Protein AF-A0A2J1DSK0-F1 (afdb_monomer_lite)

pLDDT: mean 89.68, std 10.04, range [48.19, 96.75]

Secondary structure (DSSP, 8-state):
-PPPPHHHHHHHHHHT-SPPPP-SS---------TTSSHHHHHHHHTTTS------HHHHHHHH-SS----HHHHHHHHHHHHHHHHHHHT---

Foldseek 3Di:
DPDQPPVLLVLLVVVQPDAFDADQQDDDDDDDDDPPPCSVVVVVVVCVPDRHTDDDLVVSLCSNPVDDPPDPVSVVNSVVSVVVNVVVRRVSHD

Structure (mmCIF, N/CA/C/O backbone):
data_AF-A0A2J1DSK0-F1
#
_entry.id   AF-A0A2J1DSK0-F1
#
loop_
_atom_site.group_PDB
_atom_site.id
_atom_site.type_symbol
_atom_site.label_atom_id
_atom_site.label_alt_id
_atom_site.label_comp_id
_atom_site.label_asym_id
_atom_site.label_entity_id
_atom_site.label_seq_id
_atom_site.pdbx_PDB_ins_code
_atom_site.Cartn_x
_atom_site.Cartn_y
_atom_site.Cartn_z
_atom_site.occupancy
_atom_site.B_iso_or_equiv
_atom_site.auth_seq_id
_atom_site.auth_comp_id
_atom_site.auth_asym_id
_atom_site.auth_atom_id
_atom_site.pdbx_PDB_model_num
ATOM 1 N N . MET A 1 1 ? 0.549 16.667 -18.808 1.00 48.19 1 MET A N 1
ATOM 2 C CA . MET A 1 1 ? 0.144 15.858 -17.634 1.00 48.19 1 MET A CA 1
ATOM 3 C C . MET A 1 1 ? 0.106 14.404 -18.086 1.00 48.19 1 MET A C 1
ATOM 5 O O . MET A 1 1 ? -0.655 14.146 -19.009 1.00 48.19 1 MET A O 1
ATOM 9 N N . PRO A 1 2 ? 0.920 13.470 -17.560 1.00 51.56 2 PRO A N 1
ATOM 10 C CA . PRO A 1 2 ? 0.766 12.071 -17.952 1.00 51.56 2 PRO A CA 1
ATOM 11 C C . PRO A 1 2 ? -0.569 11.568 -17.396 1.00 51.56 2 PRO A C 1
ATOM 13 O O . PRO A 1 2 ? -0.853 11.752 -16.215 1.00 51.56 2 PRO A O 1
ATOM 16 N N . PHE A 1 3 ? -1.419 11.024 -18.252 1.00 62.22 3 PHE A N 1
ATOM 17 C CA . PHE A 1 3 ? -2.709 10.449 -17.887 1.00 62.22 3 PHE A CA 1
ATOM 18 C C . PHE A 1 3 ? -2.488 9.262 -16.933 1.00 62.22 3 PHE A C 1
ATOM 20 O O . PHE A 1 3 ? -1.653 8.408 -17.222 1.00 62.22 3 PHE A O 1
ATOM 27 N N . ILE A 1 4 ? -3.175 9.232 -15.785 1.00 64.75 4 ILE A N 1
ATOM 28 C CA . ILE A 1 4 ? -3.294 7.997 -14.995 1.00 64.75 4 ILE A CA 1
ATOM 29 C C . ILE A 1 4 ? -4.552 7.304 -15.513 1.00 64.75 4 ILE A C 1
ATOM 31 O O . ILE A 1 4 ? -5.600 7.952 -15.525 1.00 64.75 4 ILE A O 1
ATOM 35 N N . PRO A 1 5 ? -4.486 6.035 -15.933 1.00 75.25 5 PRO A N 1
ATOM 36 C CA . PRO A 1 5 ? -5.694 5.265 -16.195 1.00 75.25 5 PRO A CA 1
ATOM 37 C C . PRO A 1 5 ? -6.566 5.231 -14.931 1.00 75.25 5 PRO A C 1
ATOM 39 O O . PRO A 1 5 ? -6.071 4.865 -13.868 1.00 75.25 5 PRO A O 1
ATOM 42 N N . GLU A 1 6 ? -7.852 5.591 -15.011 1.00 77.38 6 GLU A N 1
ATOM 43 C CA . GLU A 1 6 ? -8.784 5.439 -13.872 1.00 77.38 6 GLU A CA 1
ATOM 44 C C . GLU A 1 6 ? -8.784 4.001 -13.325 1.00 77.38 6 GLU A C 1
ATOM 46 O O . GLU A 1 6 ? -8.924 3.785 -12.118 1.00 77.38 6 GLU A O 1
ATOM 51 N N . ASP A 1 7 ? -8.521 3.037 -14.209 1.00 87.56 7 ASP A N 1
ATOM 52 C CA . ASP A 1 7 ? -8.342 1.625 -13.893 1.00 87.56 7 ASP A CA 1
ATOM 53 C C . ASP A 1 7 ? -7.209 1.367 -12.891 1.00 87.56 7 ASP A C 1
ATOM 55 O O . ASP A 1 7 ? -7.354 0.489 -12.048 1.00 87.56 7 ASP A O 1
ATOM 59 N N . ASP A 1 8 ? -6.117 2.142 -12.899 1.00 92.75 8 A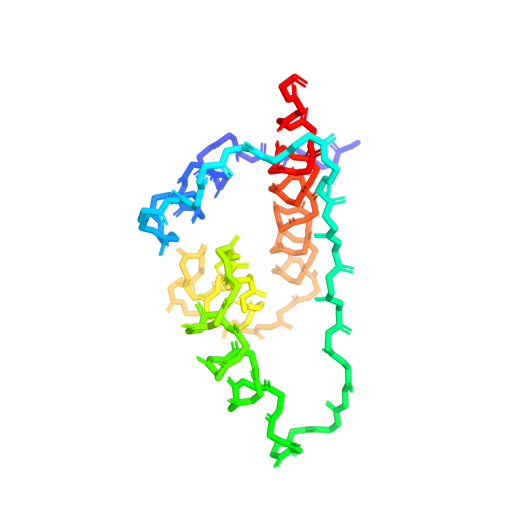SP A N 1
ATOM 60 C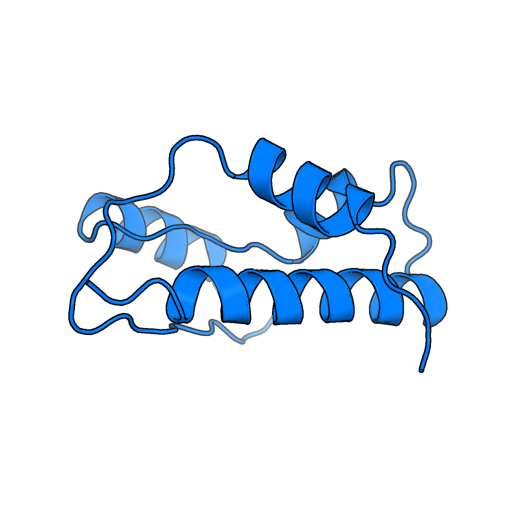 CA . ASP A 1 8 ? -5.008 1.944 -11.954 1.00 92.75 8 ASP A CA 1
ATOM 61 C C . ASP A 1 8 ? -5.460 2.221 -10.519 1.00 92.75 8 ASP A C 1
ATOM 63 O O . ASP A 1 8 ? -5.194 1.435 -9.612 1.00 92.75 8 ASP A O 1
ATOM 67 N N . ILE A 1 9 ? -6.179 3.327 -10.302 1.00 92.06 9 ILE A N 1
ATOM 68 C CA . ILE A 1 9 ? -6.680 3.686 -8.969 1.00 92.06 9 ILE A CA 1
ATOM 69 C C . ILE A 1 9 ? -7.682 2.635 -8.494 1.00 92.06 9 ILE A C 1
ATOM 71 O O . ILE A 1 9 ? -7.649 2.242 -7.328 1.00 92.06 9 ILE A O 1
ATOM 75 N N . ARG A 1 10 ? -8.552 2.168 -9.394 1.00 91.75 10 ARG A N 1
ATOM 76 C CA . ARG A 1 10 ? -9.531 1.124 -9.093 1.00 91.75 10 ARG A CA 1
ATOM 77 C C . ARG A 1 10 ? -8.857 -0.197 -8.723 1.00 91.75 10 ARG A C 1
ATOM 79 O O . ARG A 1 10 ? -9.180 -0.751 -7.682 1.00 91.75 10 ARG A O 1
ATOM 86 N N . LEU A 1 11 ? -7.881 -0.650 -9.510 1.00 94.00 11 LEU A N 1
ATOM 87 C CA . LEU A 1 11 ? -7.107 -1.861 -9.224 1.00 94.00 11 LEU A CA 1
ATOM 88 C C . LEU A 1 11 ? -6.400 -1.776 -7.870 1.00 94.00 11 LEU A C 1
ATOM 90 O O . LEU A 1 11 ? -6.395 -2.747 -7.115 1.00 94.00 11 LEU A O 1
ATOM 94 N N . LEU A 1 12 ? -5.819 -0.616 -7.544 1.00 95.06 12 LEU A N 1
ATOM 95 C CA . LEU A 1 12 ? -5.208 -0.420 -6.234 1.00 95.06 12 LEU A CA 1
ATOM 96 C C . LEU A 1 12 ? -6.246 -0.472 -5.112 1.00 95.06 12 LEU A C 1
ATOM 98 O O . LEU A 1 12 ? -6.018 -1.200 -4.151 1.00 95.06 12 LEU A O 1
ATOM 102 N N . LEU A 1 13 ? -7.368 0.245 -5.236 1.00 93.31 13 LEU A N 1
ATOM 103 C CA . LEU A 1 13 ? -8.452 0.225 -4.244 1.00 93.31 13 LEU A CA 1
ATOM 104 C C . LEU A 1 13 ? -8.967 -1.195 -3.998 1.00 93.31 13 LEU A C 1
ATOM 106 O O . LEU A 1 13 ? -9.025 -1.622 -2.849 1.00 93.31 13 LEU A O 1
ATOM 110 N N . ASP A 1 14 ? -9.252 -1.937 -5.067 1.00 93.50 14 ASP A N 1
ATOM 111 C CA . ASP A 1 14 ? -9.747 -3.313 -4.992 1.00 93.50 14 ASP A CA 1
ATOM 112 C C . ASP A 1 14 ? -8.727 -4.246 -4.303 1.00 93.50 14 ASP A C 1
ATOM 114 O O . ASP A 1 14 ? -9.106 -5.216 -3.646 1.00 93.50 14 ASP A O 1
ATOM 118 N N . SER A 1 15 ? -7.426 -3.937 -4.391 1.00 94.19 15 SER A N 1
ATOM 119 C CA . SER A 1 15 ? -6.368 -4.708 -3.720 1.00 94.19 15 SER A CA 1
ATOM 120 C C . SER A 1 15 ? -6.204 -4.415 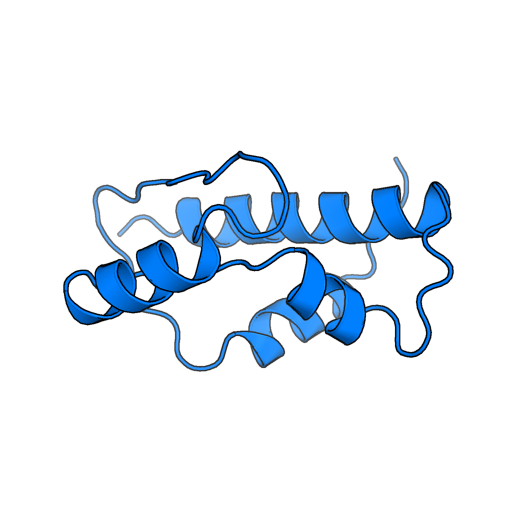-2.223 1.00 94.19 15 SER A C 1
ATOM 122 O O . SER A 1 15 ? -5.570 -5.209 -1.527 1.00 94.19 15 SER A O 1
ATOM 124 N N . LEU A 1 16 ? -6.755 -3.305 -1.714 1.00 92.12 16 LEU A N 1
ATOM 125 C CA . LEU A 1 16 ? -6.650 -2.931 -0.296 1.00 92.12 16 LEU A CA 1
ATOM 126 C C . LEU A 1 16 ? -7.621 -3.704 0.607 1.00 92.12 16 LEU A C 1
ATOM 128 O O . LEU A 1 16 ? -7.415 -3.736 1.820 1.00 92.12 16 LEU A O 1
ATOM 132 N N . GLY A 1 17 ? -8.646 -4.340 0.031 1.00 87.50 17 GLY A N 1
ATOM 133 C CA . GLY A 1 17 ? -9.706 -5.004 0.785 1.00 87.50 17 GLY A CA 1
ATOM 134 C C . GLY A 1 17 ? -10.616 -4.005 1.504 1.00 87.50 17 GLY A C 1
ATOM 135 O O . GLY A 1 17 ? -10.902 -2.925 0.985 1.00 87.50 17 GLY A O 1
ATOM 136 N N . ASP A 1 18 ? -11.083 -4.374 2.697 1.00 89.25 18 ASP A N 1
ATOM 137 C CA . ASP A 1 18 ? -11.985 -3.532 3.480 1.00 89.25 18 ASP A CA 1
ATOM 138 C C . ASP A 1 18 ? -11.259 -2.293 4.012 1.00 89.25 18 ASP A C 1
ATOM 140 O O . ASP A 1 18 ? -10.256 -2.377 4.727 1.00 89.25 18 ASP A O 1
ATOM 144 N N . LEU A 1 19 ? -11.798 -1.122 3.679 1.00 91.56 19 LEU A N 1
ATOM 145 C CA . LEU A 1 19 ? -11.295 0.143 4.190 1.00 91.56 19 LEU A CA 1
ATOM 146 C C . LEU A 1 19 ? -11.838 0.406 5.600 1.00 91.56 19 LEU A C 1
ATOM 148 O O . LEU A 1 19 ? -12.996 0.083 5.888 1.00 91.56 19 LEU A O 1
ATOM 152 N N . PRO A 1 20 ? -11.031 1.023 6.484 1.00 90.56 20 PRO A N 1
ATOM 153 C CA . PRO A 1 20 ? -11.541 1.513 7.754 1.00 90.56 20 PRO A CA 1
ATOM 154 C C . PRO A 1 20 ? -12.627 2.578 7.514 1.00 90.56 20 PRO A C 1
ATOM 156 O O . PRO A 1 20 ? -12.652 3.210 6.452 1.00 90.56 20 PRO A O 1
ATOM 159 N N . PRO A 1 21 ? -13.522 2.802 8.490 1.00 86.56 21 PRO A N 1
ATOM 160 C CA . PRO A 1 21 ? -14.497 3.880 8.399 1.00 86.56 21 PRO A CA 1
ATOM 161 C C . PRO A 1 21 ? -13.797 5.235 8.234 1.00 86.56 21 PRO A C 1
ATOM 163 O O . PRO A 1 21 ? -12.692 5.446 8.734 1.00 86.56 21 PRO A O 1
ATOM 166 N N . ALA A 1 22 ? -14.458 6.157 7.536 1.00 86.25 22 ALA A N 1
ATOM 167 C CA . ALA A 1 22 ? -13.965 7.518 7.383 1.00 86.25 22 ALA A CA 1
ATOM 168 C C . ALA A 1 22 ? -13.876 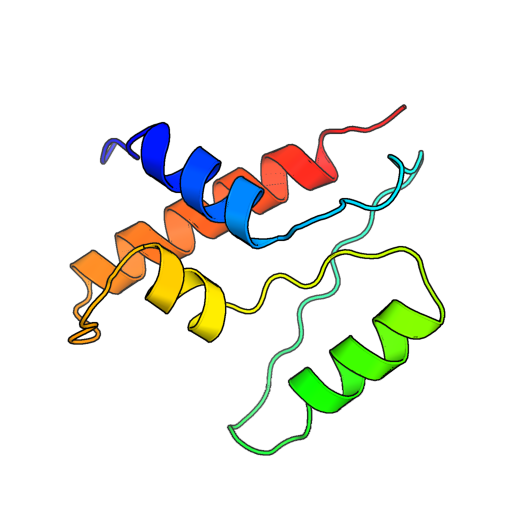8.215 8.751 1.00 86.25 22 ALA A C 1
ATOM 170 O O . ALA A 1 22 ? -14.820 8.186 9.543 1.00 86.25 22 ALA A O 1
ATOM 171 N N . GLU A 1 23 ? -12.738 8.855 9.012 1.00 85.06 23 GLU A N 1
ATOM 172 C CA . GLU A 1 23 ? -12.449 9.545 10.267 1.00 85.06 23 GLU A CA 1
ATOM 173 C C . GLU A 1 23 ? -12.538 11.059 10.074 1.00 85.06 23 GLU A C 1
ATOM 175 O O . GLU A 1 23 ? -12.099 11.600 9.060 1.00 85.06 23 GLU A O 1
ATOM 180 N N . LYS A 1 24 ? -13.054 11.774 11.080 1.00 85.19 24 LYS A N 1
ATOM 181 C CA . LYS A 1 24 ? -13.197 13.242 11.030 1.00 85.19 24 LYS A CA 1
ATOM 182 C C . LYS A 1 24 ? -11.852 13.965 10.868 1.00 85.19 24 LYS A C 1
ATOM 184 O O . LYS A 1 24 ? -11.779 15.034 10.266 1.00 85.19 24 LYS A O 1
ATOM 189 N N . CYS A 1 25 ? -10.794 13.388 11.432 1.00 87.00 25 CYS A N 1
ATOM 190 C CA . CYS A 1 25 ? -9.433 13.912 11.379 1.00 87.00 25 CYS A CA 1
ATOM 191 C C . CYS A 1 25 ? -8.494 12.813 10.862 1.00 87.00 25 CYS A C 1
ATOM 193 O O . CYS A 1 25 ? -7.831 12.157 11.671 1.00 87.00 25 CYS A O 1
ATOM 195 N N . PRO A 1 26 ? -8.447 12.572 9.540 1.00 91.50 26 PRO A N 1
ATOM 196 C CA . PRO A 1 26 ? -7.580 11.549 8.980 1.00 91.50 26 PRO A CA 1
ATOM 197 C C . PRO A 1 26 ? -6.108 11.943 9.154 1.00 91.50 26 PRO A C 1
ATOM 199 O O . PRO A 1 26 ? -5.755 13.124 9.196 1.00 91.50 26 PRO A O 1
ATOM 202 N N . PHE A 1 27 ? -5.231 10.946 9.239 1.00 93.19 27 PHE A N 1
ATOM 203 C CA . PHE A 1 27 ? -3.790 11.156 9.343 1.00 93.19 27 PHE A CA 1
ATOM 204 C C . PHE A 1 27 ? -3.031 10.290 8.343 1.00 93.19 27 PHE A C 1
ATOM 206 O O . PHE A 1 27 ? -3.485 9.224 7.932 1.00 93.19 27 PHE A O 1
ATOM 213 N N . LEU A 1 28 ? -1.833 10.747 7.987 1.00 94.81 28 LEU A N 1
ATOM 214 C CA . LEU A 1 28 ? -0.897 10.014 7.149 1.00 94.81 28 LEU A CA 1
ATOM 215 C C . LEU A 1 28 ? 0.362 9.700 7.954 1.00 94.81 28 LEU A C 1
ATOM 217 O O . LEU A 1 28 ? 1.057 10.606 8.411 1.00 94.81 28 LEU A O 1
ATOM 221 N N . LEU A 1 29 ? 0.677 8.413 8.081 1.00 95.44 29 LEU A N 1
ATOM 222 C CA . LEU A 1 29 ? 1.923 7.944 8.673 1.00 95.44 29 LEU A CA 1
ATOM 223 C C . LEU A 1 29 ? 2.825 7.358 7.583 1.00 95.44 29 LEU A C 1
ATOM 225 O O . LEU A 1 29 ? 2.549 6.284 7.054 1.00 95.44 29 LEU A O 1
ATOM 229 N N . ILE A 1 30 ? 3.920 8.052 7.267 1.00 95.31 30 ILE A N 1
ATOM 230 C CA . ILE A 1 30 ? 4.914 7.588 6.290 1.00 95.31 30 ILE A CA 1
ATOM 231 C C . ILE A 1 30 ? 6.072 6.917 7.031 1.00 95.31 30 ILE A C 1
ATOM 233 O O . ILE A 1 30 ? 6.720 7.531 7.878 1.00 95.31 30 ILE A O 1
ATOM 237 N N . LEU A 1 31 ? 6.363 5.661 6.687 1.00 94.94 31 LEU A N 1
ATOM 238 C CA . LEU A 1 31 ? 7.485 4.907 7.248 1.00 94.94 31 LEU A CA 1
ATOM 239 C C . LEU A 1 31 ? 8.657 4.884 6.262 1.00 94.94 31 LEU A C 1
ATOM 241 O O . LEU A 1 31 ? 8.548 4.317 5.176 1.00 94.94 31 LEU A O 1
ATOM 245 N N . VAL A 1 32 ? 9.802 5.439 6.662 1.00 92.75 32 VAL A N 1
ATOM 246 C CA . VAL A 1 32 ? 11.027 5.500 5.844 1.00 92.75 32 VAL A CA 1
ATOM 247 C C . VAL A 1 32 ? 12.182 4.834 6.586 1.00 92.75 32 VAL A C 1
ATOM 249 O O . VAL A 1 32 ? 12.291 4.919 7.805 1.00 92.75 32 VAL A O 1
ATOM 252 N N . GLY A 1 33 ? 13.047 4.132 5.857 1.00 91.62 33 GLY A N 1
ATOM 253 C CA . GLY A 1 33 ? 14.224 3.474 6.420 1.00 91.62 33 GLY A CA 1
ATOM 254 C C . GLY A 1 33 ? 14.736 2.346 5.533 1.00 91.62 33 GLY A C 1
ATOM 255 O O . GLY A 1 33 ? 14.020 1.876 4.646 1.00 91.62 33 GLY A O 1
ATOM 256 N N . LEU A 1 34 ? 15.957 1.883 5.800 1.00 93.19 34 LEU A N 1
ATOM 257 C CA . LEU A 1 34 ? 16.624 0.837 5.016 1.00 93.19 34 LEU A CA 1
ATOM 258 C C . LEU A 1 34 ? 15.801 -0.466 4.927 1.00 93.19 34 LEU A C 1
ATOM 260 O O . LEU A 1 34 ? 14.968 -0.741 5.799 1.00 93.19 34 LEU A O 1
ATOM 264 N N . PRO A 1 35 ? 15.996 -1.295 3.888 1.00 90.19 35 PRO A N 1
ATOM 265 C CA . PRO A 1 35 ? 15.425 -2.639 3.846 1.00 90.19 35 PRO A CA 1
ATOM 266 C C . PRO A 1 35 ? 15.764 -3.427 5.121 1.00 90.19 35 PRO A C 1
ATOM 268 O O . PRO A 1 35 ? 16.860 -3.308 5.659 1.00 90.19 35 PRO A O 1
ATOM 271 N N . GLY A 1 36 ? 14.808 -4.197 5.643 1.00 90.19 36 GLY A N 1
ATOM 272 C CA . GLY A 1 36 ? 15.014 -5.000 6.856 1.00 90.19 36 GLY A CA 1
ATOM 273 C C . GLY A 1 36 ? 14.888 -4.259 8.197 1.00 90.19 36 GLY A C 1
ATOM 274 O O . GLY A 1 36 ? 14.913 -4.912 9.233 1.00 90.19 36 GLY A O 1
ATOM 275 N N . THR A 1 37 ? 14.651 -2.940 8.230 1.00 95.12 37 THR A N 1
ATOM 276 C CA . THR A 1 37 ? 14.486 -2.183 9.497 1.00 95.12 37 THR A CA 1
ATOM 277 C C . THR A 1 37 ? 13.145 -2.396 10.218 1.00 95.12 37 THR A C 1
ATOM 279 O O . THR A 1 37 ? 12.863 -1.730 11.209 1.00 95.12 37 THR A O 1
ATOM 282 N N . GLY A 1 38 ? 12.285 -3.294 9.726 1.00 94.56 38 GLY A N 1
ATOM 283 C CA . GLY A 1 38 ? 11.029 -3.652 10.398 1.00 94.56 38 GLY A CA 1
ATOM 284 C C . GLY A 1 38 ? 9.834 -2.721 10.150 1.00 94.56 38 GLY A C 1
ATOM 285 O O . GLY A 1 38 ? 8.842 -2.832 10.861 1.00 94.56 38 GLY A O 1
ATOM 286 N N . LYS A 1 39 ? 9.873 -1.845 9.135 1.00 96.12 39 LYS A N 1
ATOM 287 C CA . LYS A 1 39 ? 8.754 -0.943 8.774 1.00 96.12 39 LYS A CA 1
ATOM 288 C C . LYS A 1 39 ? 7.424 -1.683 8.589 1.00 96.12 39 LYS A C 1
ATOM 290 O O . LYS A 1 39 ? 6.446 -1.342 9.244 1.00 96.12 39 LYS A O 1
ATOM 295 N N . SER A 1 40 ? 7.401 -2.732 7.761 1.00 94.00 40 SER A N 1
ATOM 296 C CA . SER A 1 40 ? 6.191 -3.534 7.520 1.00 94.00 40 SER A CA 1
ATOM 297 C C . SER A 1 40 ? 5.724 -4.255 8.790 1.00 94.00 40 SER A C 1
ATOM 299 O O . SER A 1 40 ? 4.528 -4.332 9.056 1.00 94.00 40 SER A O 1
ATOM 301 N N . THR A 1 41 ? 6.663 -4.704 9.634 1.00 96.12 41 THR A N 1
ATOM 302 C CA . THR A 1 41 ? 6.358 -5.293 10.948 1.00 96.12 41 THR A CA 1
ATOM 303 C C . THR A 1 41 ? 5.679 -4.287 11.876 1.00 96.12 41 THR A C 1
ATOM 305 O O . THR A 1 41 ? 4.704 -4.630 12.544 1.00 96.12 41 THR A O 1
ATOM 308 N N . PHE A 1 42 ? 6.176 -3.048 11.925 1.00 96.56 42 PHE A N 1
ATOM 309 C CA . PHE A 1 42 ? 5.560 -1.974 12.700 1.00 96.56 42 PHE A CA 1
ATOM 310 C C . PHE A 1 42 ? 4.171 -1.625 12.153 1.00 96.56 42 PHE A C 1
ATOM 312 O O . PHE A 1 42 ? 3.215 -1.630 12.923 1.00 96.56 42 PHE A O 1
ATOM 319 N N . ALA A 1 43 ? 4.039 -1.410 10.839 1.00 96.00 43 ALA A N 1
ATOM 320 C CA . ALA A 1 43 ? 2.766 -1.079 10.196 1.00 96.00 43 ALA A CA 1
ATOM 321 C C . ALA A 1 43 ? 1.681 -2.122 10.507 1.00 96.00 43 ALA A C 1
ATOM 323 O O . ALA A 1 43 ? 0.591 -1.768 10.950 1.00 96.00 43 ALA A O 1
ATOM 324 N N . GLY A 1 44 ? 2.006 -3.413 10.381 1.00 95.25 44 GLY A N 1
ATOM 325 C CA . GLY A 1 44 ? 1.070 -4.496 10.688 1.00 95.25 44 GLY A CA 1
ATOM 326 C C . GLY A 1 44 ? 0.694 -4.600 12.171 1.00 95.25 44 GLY A C 1
ATOM 327 O O . GLY A 1 44 ? -0.403 -5.046 12.493 1.00 95.25 44 GLY A O 1
ATOM 328 N N . ARG A 1 45 ? 1.571 -4.193 13.099 1.00 96.75 45 ARG A N 1
ATOM 329 C CA . ARG A 1 45 ? 1.224 -4.106 14.531 1.00 96.75 45 ARG A CA 1
ATOM 330 C C . ARG A 1 45 ? 0.370 -2.877 14.834 1.00 96.75 45 ARG A C 1
ATOM 332 O O . ARG A 1 45 ? -0.557 -2.983 15.629 1.00 96.75 45 ARG A O 1
ATOM 339 N N . PHE A 1 46 ? 0.667 -1.752 14.193 1.00 95.75 46 PHE A N 1
ATOM 340 C CA . PHE A 1 46 ? -0.069 -0.501 14.342 1.00 95.75 46 PHE A CA 1
ATOM 341 C C . PHE A 1 46 ? -1.515 -0.633 13.837 1.00 95.75 46 PHE A C 1
ATOM 343 O O . PHE A 1 46 ? -2.448 -0.305 14.566 1.00 95.75 46 PHE A O 1
ATOM 350 N N . ALA A 1 47 ? -1.714 -1.238 12.660 1.00 94.50 47 ALA A N 1
ATOM 351 C CA . ALA A 1 47 ? -3.038 -1.466 12.071 1.00 94.50 47 ALA A CA 1
ATOM 352 C C . ALA A 1 47 ? -3.936 -2.432 12.869 1.00 94.50 47 ALA A C 1
ATOM 354 O O . ALA A 1 47 ? -5.144 -2.462 12.673 1.00 94.50 47 ALA A O 1
ATOM 355 N N . LYS A 1 48 ? -3.374 -3.215 13.801 1.00 94.56 48 LYS A N 1
ATOM 356 C CA . LYS A 1 48 ? -4.169 -4.042 14.729 1.00 94.56 48 LYS A CA 1
ATOM 357 C C . LYS A 1 48 ? -4.772 -3.246 15.885 1.00 94.56 48 LYS A C 1
ATOM 359 O O . LYS A 1 48 ? -5.641 -3.765 16.574 1.00 94.56 48 LYS A O 1
ATOM 364 N N . GLN A 1 49 ? -4.257 -2.048 16.149 1.00 95.00 49 GLN A N 1
ATOM 365 C CA . GLN A 1 49 ? -4.664 -1.218 17.285 1.00 95.00 49 GLN A CA 1
ATOM 366 C C . GLN A 1 49 ? -5.460 0.008 16.844 1.00 95.00 49 GLN A C 1
ATOM 368 O O . GLN A 1 49 ? -6.299 0.485 17.600 1.00 95.00 49 GLN A O 1
ATOM 373 N N . ILE A 1 50 ? -5.199 0.508 15.634 1.00 93.31 50 ILE A N 1
ATOM 374 C CA . ILE A 1 50 ? -5.809 1.716 15.078 1.00 93.31 50 ILE A CA 1
ATOM 375 C C . ILE A 1 50 ? -6.441 1.361 13.723 1.00 93.31 50 ILE A C 1
ATOM 377 O O . ILE A 1 50 ? -5.777 0.681 12.936 1.00 93.31 50 ILE A O 1
ATOM 381 N N . PRO A 1 51 ? -7.679 1.805 13.424 1.00 91.19 51 PRO A N 1
ATOM 382 C CA . PRO A 1 51 ? -8.351 1.527 12.155 1.00 91.19 51 PRO A CA 1
ATOM 383 C C . PRO A 1 51 ? -7.691 2.313 11.014 1.00 91.19 51 PRO A C 1
ATOM 385 O O . PRO A 1 51 ? -8.092 3.422 10.675 1.00 91.19 51 PRO A O 1
ATOM 388 N N . VAL A 1 52 ? -6.640 1.739 10.430 1.00 94.44 52 VAL A N 1
ATOM 389 C CA . VAL A 1 52 ? -5.912 2.312 9.294 1.00 94.44 52 VAL A CA 1
ATOM 390 C C . VAL A 1 52 ? -5.765 1.302 8.170 1.00 94.44 52 VAL A C 1
ATOM 392 O O . VAL A 1 52 ? -5.691 0.097 8.400 1.00 94.44 52 VAL A O 1
ATOM 395 N N . VAL A 1 53 ? -5.639 1.816 6.950 1.00 95.38 53 VAL A N 1
ATOM 396 C CA . VAL A 1 53 ? -5.234 1.036 5.781 1.00 95.38 53 VAL A CA 1
ATOM 397 C C . VAL A 1 53 ? -3.735 1.205 5.535 1.00 95.38 53 VAL A C 1
ATOM 399 O O . VAL A 1 53 ? -3.185 2.299 5.671 1.00 95.38 53 VAL A O 1
ATOM 402 N N . ILE A 1 54 ? -3.052 0.113 5.192 1.00 95.75 54 ILE A N 1
ATOM 403 C CA . ILE A 1 54 ? -1.616 0.121 4.895 1.00 95.75 54 ILE A CA 1
ATOM 404 C C . ILE A 1 54 ? -1.430 0.238 3.383 1.00 95.75 54 ILE A C 1
ATOM 406 O O . ILE A 1 54 ? -1.841 -0.643 2.635 1.00 95.75 54 ILE A O 1
ATOM 410 N N . LEU A 1 55 ? -0.746 1.293 2.940 1.00 95.69 55 LEU A N 1
ATOM 411 C CA . LEU A 1 55 ? -0.310 1.443 1.552 1.00 95.69 55 LEU A CA 1
ATOM 412 C C . LEU A 1 55 ? 1.156 1.012 1.426 1.00 95.69 55 LEU A C 1
ATOM 414 O O . LEU A 1 55 ? 2.072 1.809 1.630 1.00 95.69 55 LEU A O 1
ATOM 418 N N . GLU A 1 56 ? 1.395 -0.263 1.120 1.00 93.94 56 GLU A N 1
ATOM 419 C CA . GLU A 1 56 ? 2.750 -0.776 0.896 1.00 93.94 56 GLU A CA 1
ATOM 420 C C . GLU A 1 56 ? 3.146 -0.619 -0.579 1.00 93.94 56 GLU A C 1
ATOM 422 O O . GLU A 1 56 ? 2.612 -1.298 -1.454 1.00 93.94 56 GLU A O 1
ATOM 427 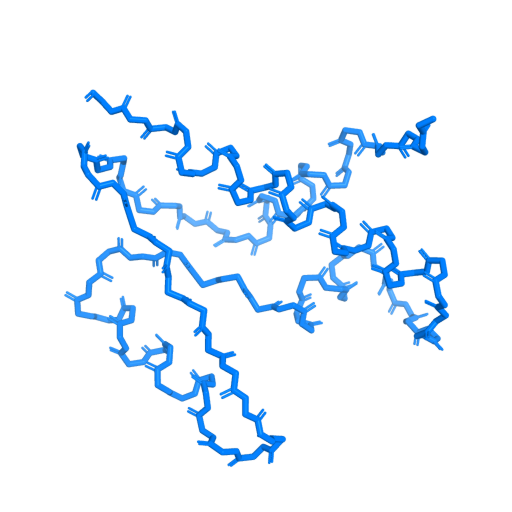N N . SER A 1 57 ? 4.105 0.264 -0.872 1.00 91.75 57 SER A N 1
ATOM 428 C CA . SER A 1 57 ? 4.470 0.613 -2.252 1.00 91.75 57 SER A CA 1
ATOM 429 C C . SER A 1 57 ? 4.933 -0.578 -3.098 1.00 91.75 57 SER A C 1
ATOM 431 O O . SER A 1 57 ? 4.664 -0.607 -4.298 1.00 91.75 57 SER A O 1
ATOM 433 N N . AS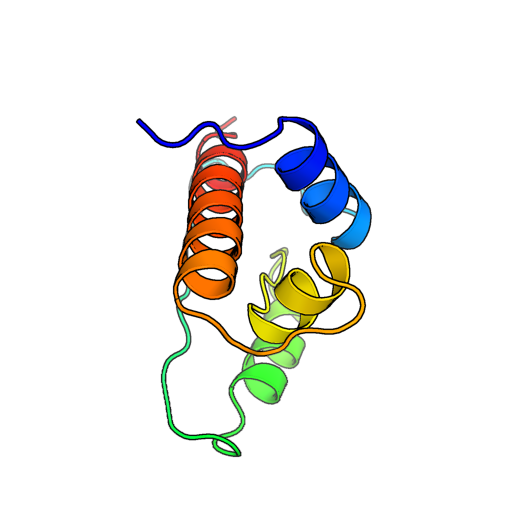P A 1 58 ? 5.624 -1.555 -2.502 1.00 90.56 58 ASP A N 1
ATOM 434 C CA . ASP A 1 58 ? 6.112 -2.735 -3.226 1.00 90.56 58 ASP A CA 1
ATOM 435 C C . ASP A 1 58 ? 4.995 -3.744 -3.521 1.00 90.56 58 ASP A C 1
ATOM 437 O O . ASP A 1 58 ? 4.955 -4.295 -4.625 1.00 90.56 58 ASP A O 1
ATOM 441 N N . ALA A 1 59 ? 4.051 -3.948 -2.599 1.00 92.62 59 ALA A N 1
ATOM 442 C CA . ALA A 1 59 ? 2.844 -4.728 -2.861 1.00 92.62 59 ALA A CA 1
ATOM 443 C C . ALA A 1 59 ? 1.959 -4.069 -3.936 1.00 92.62 59 ALA A C 1
ATOM 445 O O . ALA A 1 59 ? 1.614 -4.716 -4.924 1.00 92.62 59 ALA A O 1
ATOM 446 N N . LEU A 1 60 ? 1.674 -2.767 -3.810 1.00 94.94 60 LEU A N 1
ATOM 447 C CA . LEU A 1 60 ? 0.834 -2.027 -4.765 1.00 94.94 60 LEU A CA 1
ATOM 448 C C . LEU A 1 60 ? 1.462 -1.958 -6.167 1.00 94.94 60 LEU A C 1
ATOM 450 O O . LEU A 1 60 ? 0.756 -2.019 -7.175 1.00 94.94 60 LEU A O 1
ATOM 454 N N . ARG A 1 61 ? 2.799 -1.902 -6.260 1.00 95.06 61 ARG A N 1
ATOM 455 C CA . ARG A 1 61 ? 3.519 -2.022 -7.539 1.00 95.06 61 ARG A CA 1
ATOM 456 C C . ARG A 1 61 ? 3.170 -3.321 -8.260 1.00 95.06 61 ARG A C 1
ATOM 458 O O . ARG A 1 61 ? 2.936 -3.289 -9.464 1.00 95.06 61 ARG A O 1
ATOM 465 N N . LYS A 1 62 ? 3.137 -4.444 -7.538 1.00 94.06 62 LYS A N 1
ATOM 466 C CA . LYS A 1 62 ? 2.841 -5.769 -8.107 1.00 94.06 62 LYS A CA 1
ATOM 467 C C . LYS A 1 62 ? 1.376 -5.915 -8.518 1.00 94.06 62 LYS A C 1
ATOM 469 O O . LYS A 1 62 ? 1.092 -6.675 -9.436 1.00 94.06 62 LYS A O 1
ATOM 474 N N . THR A 1 63 ? 0.472 -5.153 -7.901 1.00 94.00 63 THR A N 1
ATOM 475 C CA . THR A 1 63 ? -0.924 -5.043 -8.349 1.00 94.00 63 THR A CA 1
ATOM 476 C C . THR A 1 63 ? -1.021 -4.379 -9.725 1.00 94.00 63 THR A C 1
ATOM 478 O O . THR A 1 63 ? -1.764 -4.847 -10.582 1.00 94.00 63 THR A O 1
ATOM 481 N N . LEU A 1 64 ? -0.261 -3.304 -9.964 1.00 92.75 64 LEU A N 1
ATOM 482 C CA . LEU A 1 64 ? -0.303 -2.568 -11.238 1.00 92.75 64 LEU A CA 1
ATOM 483 C C . LEU A 1 64 ? 0.561 -3.189 -12.340 1.00 92.75 64 LEU A C 1
ATOM 485 O O . LEU A 1 64 ? 0.301 -2.981 -13.527 1.00 92.75 64 LEU A O 1
ATOM 489 N N . ILE A 1 65 ? 1.629 -3.890 -11.959 1.00 92.75 65 ILE A N 1
ATOM 490 C CA . ILE A 1 65 ? 2.651 -4.390 -12.875 1.00 92.75 65 ILE A CA 1
ATOM 491 C C . ILE A 1 65 ? 2.968 -5.840 -12.511 1.00 92.75 65 ILE A C 1
ATOM 493 O O . ILE A 1 65 ? 3.663 -6.114 -11.536 1.00 92.75 65 ILE A O 1
ATOM 497 N N . ASN A 1 66 ? 2.495 -6.770 -13.341 1.00 86.75 66 ASN A N 1
ATOM 498 C CA . ASN A 1 66 ? 2.654 -8.210 -13.120 1.00 86.75 66 ASN A CA 1
ATOM 499 C C . ASN A 1 66 ? 4.133 -8.661 -13.084 1.00 86.75 66 ASN A C 1
ATOM 501 O O . ASN A 1 66 ? 4.490 -9.581 -12.354 1.00 86.75 66 ASN A O 1
ATOM 505 N N . GLN A 1 67 ? 5.005 -8.018 -13.869 1.00 90.94 67 GLN A N 1
ATOM 506 C CA . GLN A 1 67 ? 6.440 -8.323 -13.952 1.00 90.94 67 GLN A CA 1
ATOM 507 C C . GLN A 1 67 ? 7.258 -7.020 -13.935 1.00 90.94 67 GLN A C 1
ATOM 509 O O . GLN A 1 67 ? 7.619 -6.517 -14.998 1.00 90.94 67 GLN A O 1
ATOM 514 N N . PRO A 1 68 ? 7.502 -6.424 -12.752 1.00 90.12 68 PRO A N 1
ATOM 515 C CA . PRO A 1 68 ? 8.157 -5.124 -12.655 1.00 90.12 68 PRO A CA 1
ATOM 516 C C . PRO A 1 68 ? 9.635 -5.213 -13.044 1.00 90.12 68 PRO A C 1
ATOM 518 O O . PRO A 1 68 ? 10.380 -6.025 -12.492 1.00 90.12 68 PRO A O 1
ATOM 521 N N . VAL A 1 69 ? 10.071 -4.327 -13.943 1.00 93.44 69 VAL A N 1
ATOM 522 C CA . VAL A 1 69 ? 11.496 -4.139 -14.291 1.00 93.44 69 VAL A CA 1
ATOM 523 C C . VAL A 1 69 ? 12.121 -2.929 -13.587 1.00 93.44 69 VAL A C 1
ATOM 525 O O . VAL A 1 69 ? 13.297 -2.634 -13.775 1.00 93.44 69 VAL A O 1
ATOM 528 N N . TYR A 1 70 ? 11.336 -2.243 -12.754 1.00 89.94 70 TYR A N 1
ATOM 529 C CA . TYR A 1 70 ? 11.712 -1.077 -11.956 1.00 89.94 70 TYR A CA 1
ATOM 530 C C . TYR A 1 70 ? 12.242 0.093 -12.794 1.00 89.94 70 TYR A C 1
ATOM 532 O O . TYR A 1 70 ? 13.123 0.830 -12.358 1.00 89.94 70 TYR A O 1
ATOM 540 N N . SER A 1 71 ? 11.665 0.293 -13.981 1.00 93.88 71 SER A N 1
ATOM 541 C CA . SER A 1 71 ? 11.987 1.453 -14.821 1.00 93.88 71 SER A CA 1
ATOM 542 C C . SER A 1 71 ? 11.463 2.762 -14.218 1.00 93.88 71 SER A C 1
ATOM 544 O O . SER A 1 71 ? 10.490 2.770 -13.459 1.00 93.88 71 SER A O 1
ATOM 546 N N . ASP A 1 72 ? 12.041 3.894 -14.622 1.00 94.06 72 ASP A N 1
ATOM 547 C CA . ASP A 1 72 ? 11.570 5.223 -14.204 1.00 94.06 72 ASP A CA 1
ATOM 548 C C . ASP A 1 72 ? 10.107 5.474 -14.594 1.00 94.06 72 ASP A C 1
ATOM 550 O O . ASP A 1 72 ? 9.346 6.087 -13.840 1.00 94.06 72 ASP A O 1
ATOM 554 N N . SER A 1 73 ? 9.674 4.954 -15.748 1.00 91.88 73 SER A N 1
ATOM 555 C CA . SER A 1 73 ? 8.276 5.024 -16.185 1.00 91.88 73 SER A CA 1
ATOM 556 C C . SER A 1 73 ? 7.339 4.228 -15.278 1.00 91.88 73 SER A C 1
ATOM 558 O O . SER A 1 73 ? 6.271 4.722 -14.915 1.00 91.88 73 SER A O 1
ATOM 560 N N . GLU A 1 74 ? 7.743 3.022 -14.867 1.00 93.12 74 GLU A N 1
ATOM 561 C CA . GLU A 1 74 ? 6.976 2.214 -13.915 1.00 93.12 74 GLU A CA 1
ATOM 562 C C . GLU A 1 74 ? 6.918 2.888 -12.547 1.00 93.12 74 GLU A C 1
ATOM 564 O O . GLU A 1 74 ? 5.850 2.979 -11.944 1.00 93.12 74 GLU A O 1
ATOM 569 N N . HIS A 1 75 ? 8.057 3.402 -12.075 1.00 93.12 75 HIS A N 1
ATOM 570 C CA . HIS A 1 75 ? 8.138 4.139 -10.822 1.00 93.12 75 HIS A CA 1
ATOM 571 C C . HIS A 1 75 ? 7.194 5.347 -10.840 1.00 93.12 75 HIS A C 1
ATOM 573 O O . HIS A 1 75 ? 6.374 5.506 -9.937 1.00 93.12 75 HIS A O 1
ATOM 579 N N . THR A 1 76 ? 7.244 6.144 -11.909 1.00 93.50 76 THR A N 1
ATOM 580 C CA . THR A 1 76 ? 6.380 7.317 -12.083 1.00 93.50 76 THR A CA 1
ATOM 581 C C . THR A 1 76 ? 4.902 6.934 -12.072 1.00 93.50 76 THR A C 1
ATOM 583 O O . THR A 1 76 ? 4.126 7.558 -11.352 1.00 93.50 76 THR A O 1
ATOM 586 N N . ARG A 1 77 ? 4.498 5.897 -12.821 1.00 92.94 77 ARG A N 1
ATOM 587 C CA . ARG A 1 77 ? 3.104 5.420 -12.858 1.00 92.94 77 ARG A CA 1
ATOM 588 C C . ARG A 1 77 ? 2.619 4.984 -11.474 1.00 92.94 77 ARG A C 1
ATOM 590 O O . ARG A 1 77 ? 1.579 5.456 -11.021 1.00 92.94 77 ARG A O 1
ATOM 597 N N . VAL A 1 78 ? 3.392 4.132 -10.797 1.00 94.25 78 VAL A N 1
ATOM 598 C CA . VAL A 1 78 ? 3.033 3.565 -9.486 1.00 94.25 78 VAL A CA 1
ATOM 599 C C . VAL A 1 78 ? 2.900 4.655 -8.431 1.00 94.25 78 VAL A C 1
ATOM 601 O O . VAL A 1 78 ? 1.861 4.753 -7.784 1.00 94.25 78 VAL A O 1
ATOM 604 N N . PHE A 1 79 ? 3.916 5.506 -8.265 1.00 93.94 79 PHE A N 1
ATOM 605 C CA . PHE A 1 79 ? 3.876 6.538 -7.226 1.00 93.94 79 PHE A CA 1
ATOM 606 C C . PHE A 1 79 ? 2.815 7.596 -7.506 1.00 93.94 79 PHE A C 1
ATOM 608 O O . PHE A 1 79 ? 2.175 8.072 -6.571 1.00 93.94 79 PHE A O 1
ATOM 615 N N . LYS A 1 80 ? 2.552 7.911 -8.779 1.00 93.56 80 LYS A N 1
ATOM 616 C CA . LYS A 1 80 ? 1.457 8.813 -9.126 1.00 93.56 80 LYS A CA 1
ATOM 617 C C . LYS A 1 80 ? 0.094 8.223 -8.741 1.00 93.56 80 LYS A C 1
ATOM 619 O O . LYS A 1 80 ? -0.700 8.925 -8.123 1.00 93.56 80 LYS A O 1
ATOM 624 N N . ALA A 1 81 ? -0.153 6.944 -9.032 1.00 94.88 81 ALA A N 1
ATOM 625 C CA . ALA A 1 81 ? -1.386 6.266 -8.624 1.00 94.88 81 ALA A CA 1
ATOM 626 C C . ALA A 1 81 ? -1.528 6.187 -7.091 1.00 94.88 81 ALA A C 1
ATOM 628 O O . ALA A 1 81 ? -2.602 6.466 -6.562 1.00 94.88 81 ALA A O 1
ATOM 629 N N . ILE A 1 82 ? -0.439 5.883 -6.371 1.00 95.06 82 ILE A N 1
ATOM 630 C CA . ILE A 1 82 ? -0.424 5.854 -4.898 1.00 95.06 82 ILE A CA 1
ATOM 631 C C . ILE A 1 82 ? -0.727 7.240 -4.314 1.00 95.06 82 ILE A C 1
ATOM 633 O O . ILE A 1 82 ? -1.512 7.337 -3.377 1.00 95.06 82 ILE A O 1
ATOM 637 N N . HIS A 1 83 ? -0.150 8.314 -4.859 1.00 93.69 83 HIS A N 1
ATOM 638 C CA . HIS A 1 83 ? -0.404 9.672 -4.367 1.00 93.69 83 HIS A CA 1
ATOM 639 C C . HIS A 1 83 ? -1.865 10.102 -4.561 1.00 93.69 83 HIS A C 1
ATOM 641 O O . HIS A 1 83 ? -2.459 10.658 -3.639 1.00 93.69 83 HIS A O 1
ATOM 647 N N . GLU A 1 84 ? -2.468 9.814 -5.719 1.00 93.25 84 GLU A N 1
ATOM 648 C CA . GLU A 1 84 ? -3.896 10.092 -5.941 1.00 93.25 84 GLU A CA 1
ATOM 649 C C . GLU A 1 84 ? -4.787 9.258 -5.011 1.00 93.25 84 GLU A C 1
ATOM 651 O O . GLU A 1 84 ? -5.753 9.766 -4.444 1.00 93.25 84 GLU A O 1
ATOM 656 N N . LEU A 1 85 ? -4.442 7.984 -4.803 1.00 93.62 85 LEU A N 1
ATOM 657 C CA . LEU A 1 85 ? -5.134 7.102 -3.865 1.00 93.62 85 LEU A CA 1
ATOM 658 C C . LEU A 1 85 ? -5.060 7.629 -2.426 1.00 93.62 85 LEU A C 1
ATOM 660 O O . LEU A 1 85 ? -6.085 7.702 -1.751 1.00 93.62 85 LEU A O 1
ATOM 664 N N . MET A 1 86 ? -3.878 8.060 -1.977 1.00 93.69 86 MET A N 1
ATOM 665 C CA . MET A 1 86 ? -3.701 8.726 -0.683 1.00 93.69 86 MET A CA 1
ATOM 666 C C . MET A 1 86 ? -4.590 9.965 -0.573 1.00 93.69 86 MET A C 1
ATOM 668 O O . MET A 1 86 ? -5.279 10.130 0.429 1.00 93.69 86 MET A O 1
ATOM 672 N N . GLY A 1 87 ? -4.608 10.812 -1.608 1.00 92.12 87 GLY A N 1
ATOM 673 C CA . GLY A 1 87 ? -5.457 12.002 -1.654 1.00 92.12 87 GLY A CA 1
ATOM 674 C C . GLY A 1 87 ? -6.944 11.664 -1.535 1.00 92.12 87 GLY A C 1
ATOM 675 O O . GLY A 1 87 ? -7.651 12.291 -0.749 1.00 92.12 87 GLY A O 1
ATOM 676 N N . LYS A 1 88 ? -7.412 10.630 -2.247 1.00 90.56 88 LYS A N 1
ATOM 677 C CA . LYS A 1 88 ? -8.800 10.154 -2.150 1.00 90.56 88 LYS A CA 1
ATOM 678 C C . LYS A 1 88 ? -9.145 9.635 -0.758 1.00 90.56 88 LYS A C 1
ATOM 680 O O . LYS A 1 88 ? -10.208 9.973 -0.256 1.00 90.56 88 LYS A O 1
ATOM 685 N N . LEU A 1 89 ? -8.276 8.835 -0.143 1.00 91.81 89 LEU A N 1
ATOM 686 C CA . LEU A 1 89 ? -8.525 8.251 1.181 1.00 91.81 89 LEU A CA 1
ATOM 687 C C . LEU A 1 89 ? -8.500 9.308 2.291 1.00 91.81 89 LEU A C 1
ATOM 689 O O . LEU A 1 89 ? -9.326 9.272 3.194 1.00 91.81 89 LEU A O 1
ATOM 693 N N . LEU A 1 90 ? -7.584 10.275 2.207 1.00 90.94 90 LEU A N 1
ATOM 694 C CA . LEU A 1 90 ? -7.475 11.361 3.185 1.00 90.94 90 LEU A CA 1
ATOM 695 C C . LEU A 1 90 ? -8.524 12.462 2.973 1.00 90.94 90 LEU A C 1
ATOM 697 O O . LEU A 1 90 ? -8.838 13.186 3.909 1.00 90.94 90 LEU A O 1
ATOM 701 N N . GLY A 1 91 ? -9.045 12.612 1.752 1.00 85.44 91 GLY A N 1
ATOM 702 C CA . GLY A 1 91 ? -10.101 13.572 1.419 1.00 85.44 91 GLY A CA 1
ATOM 703 C C . GLY A 1 91 ? -11.514 13.104 1.780 1.00 85.44 91 GLY A C 1
ATOM 704 O O . GLY A 1 91 ? -12.449 13.898 1.698 1.00 85.44 91 GLY A O 1
ATOM 705 N N . GLN A 1 92 ? -11.686 11.840 2.183 1.00 65.81 92 GLN A N 1
ATOM 706 C CA . GLN A 1 92 ? -12.933 11.316 2.745 1.00 65.81 92 GLN A CA 1
ATOM 707 C C . GLN A 1 92 ? -13.091 11.787 4.199 1.00 65.81 92 GLN A C 1
ATOM 709 O O . GLN A 1 92 ? -13.004 10.998 5.135 1.00 65.81 92 GLN A O 1
ATOM 714 N N . SER A 1 93 ? -13.292 13.087 4.400 1.00 54.97 93 SER A N 1
ATOM 715 C CA . SER A 1 93 ? -13.652 13.637 5.710 1.00 54.97 93 SER A CA 1
ATOM 716 C C . SER A 1 93 ? -15.175 13.612 5.871 1.00 54.97 93 SER A C 1
ATOM 718 O O . SER A 1 93 ? -15.886 14.057 4.968 1.00 54.97 93 SER A O 1
ATOM 720 N N . VAL A 1 94 ? -15.668 13.091 7.003 1.00 52.44 94 VAL A N 1
ATOM 721 C CA . VAL A 1 94 ? -17.091 13.148 7.409 1.00 52.44 94 VAL A CA 1
ATOM 722 C C . VAL A 1 94 ? -17.447 14.522 7.967 1.00 52.44 94 VAL A C 1
ATOM 724 O O . VAL A 1 94 ? -16.656 15.044 8.789 1.00 52.44 94 VAL A O 1
#

InterPro domains:
  IPR027417 P-loop containing nucleoside triphosphate hydrolase [G3DSA:3.40.50.300] (21-94)
  IPR027417 P-loop containing nucleoside triphosphate hydrolase [SSF52540] (26-84)

Sequence (94 aa):
MPFIPEDDIRLLLDSLGDLPPAEKCPFLLILVGLPGTGKSTFAGRFAKQIPVVILESDALRKTLINQPVYSDSEHTRVFKAIHELMGKLLGQSV

Organism: NCBI:txid61435

Radius of gyration: 13.98 Å; chains: 1; bounding box: 34×24×35 Å